Protein AF-A0A258KT94-F1 (afdb_monomer_lite)

Sequence (82 aa):
MARGIALPNLLFFTDPARVPDPDVVAERLPRGAGVVFRAFSAADAVDRGRRLRRIADQRGLVLLAGADEVLAETIGADGVHL

Structure (mmCIF, N/CA/C/O backbone):
data_AF-A0A258KT94-F1
#
_entry.id   AF-A0A258KT94-F1
#
loop_
_atom_site.group_PDB
_atom_site.id
_atom_site.type_symbol
_atom_site.label_atom_id
_atom_site.label_alt_id
_atom_site.label_comp_id
_atom_site.label_asym_id
_atom_site.label_entity_id
_atom_site.label_seq_id
_atom_site.pdbx_PDB_ins_code
_atom_site.Cartn_x
_atom_site.Cartn_y
_atom_site.Cartn_z
_atom_site.occupancy
_atom_site.B_iso_or_equiv
_atom_site.auth_seq_id
_atom_site.auth_comp_id
_atom_site.auth_asym_id
_atom_site.auth_atom_id
_atom_site.pdbx_PDB_model_num
ATOM 1 N N . MET A 1 1 ? 7.183 12.496 9.558 1.00 42.03 1 MET A N 1
ATOM 2 C CA . MET A 1 1 ? 6.715 11.983 10.867 1.00 42.03 1 MET A CA 1
ATOM 3 C C . MET A 1 1 ? 5.290 11.488 10.704 1.00 42.03 1 MET A C 1
ATOM 5 O O . MET A 1 1 ? 4.438 12.291 10.341 1.00 42.03 1 MET A O 1
ATOM 9 N N . ALA A 1 2 ? 5.033 10.196 10.914 1.00 44.34 2 ALA A N 1
ATOM 10 C CA . ALA A 1 2 ? 3.668 9.676 10.920 1.00 44.34 2 ALA A CA 1
ATOM 11 C C . ALA A 1 2 ? 2.909 10.326 12.091 1.00 44.34 2 ALA A C 1
ATOM 13 O O . ALA A 1 2 ? 3.271 10.135 13.252 1.00 44.34 2 ALA A O 1
ATOM 14 N N . ARG A 1 3 ? 1.902 11.160 11.798 1.00 48.94 3 ARG A N 1
ATOM 15 C CA . ARG A 1 3 ? 0.929 11.603 12.812 1.00 48.94 3 ARG A CA 1
ATOM 16 C C . ARG A 1 3 ? 0.284 10.354 13.412 1.00 48.94 3 ARG A C 1
ATOM 18 O O . ARG A 1 3 ? 0.132 9.383 12.688 1.00 48.94 3 ARG A O 1
ATOM 25 N N . GLY A 1 4 ? -0.059 10.384 14.703 1.00 51.44 4 GLY A N 1
ATOM 26 C CA . GLY A 1 4 ? -0.528 9.242 15.504 1.00 51.44 4 GLY A CA 1
ATOM 27 C C . 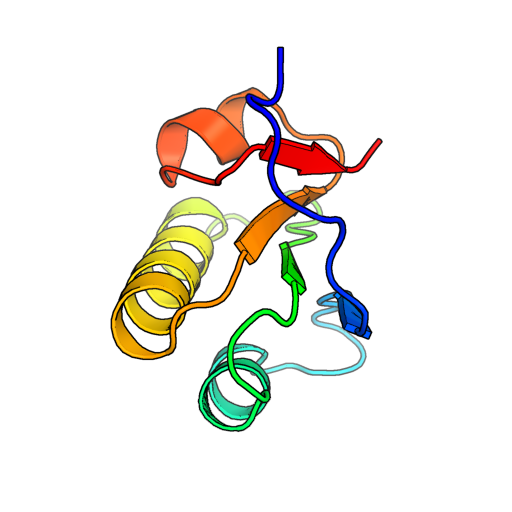GLY A 1 4 ? -1.678 8.437 14.890 1.00 51.44 4 GLY A C 1
ATOM 28 O O . GLY A 1 4 ? -2.830 8.585 15.283 1.00 51.44 4 GLY A O 1
ATOM 29 N N . ILE A 1 5 ? -1.349 7.569 13.940 1.00 60.28 5 ILE A N 1
ATOM 30 C CA . ILE A 1 5 ? -2.200 6.516 13.410 1.00 60.28 5 ILE A CA 1
ATOM 31 C C . ILE A 1 5 ? -1.918 5.318 14.311 1.00 60.28 5 ILE A C 1
ATOM 33 O O . ILE A 1 5 ? -0.772 4.879 14.424 1.00 60.28 5 ILE A O 1
ATOM 37 N N . ALA A 1 6 ? -2.944 4.820 15.001 1.00 74.06 6 ALA A N 1
ATOM 38 C CA . ALA A 1 6 ? 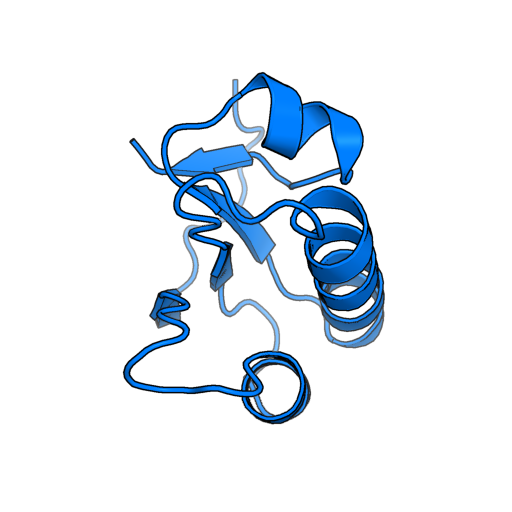-2.842 3.538 15.686 1.00 74.06 6 ALA A CA 1
ATOM 39 C C . ALA A 1 6 ? -2.357 2.491 14.673 1.00 74.06 6 ALA A C 1
ATOM 41 O O . ALA A 1 6 ? -2.908 2.406 13.575 1.00 74.06 6 ALA A O 1
ATOM 42 N N . LEU A 1 7 ? -1.304 1.744 15.017 1.00 80.00 7 LEU A N 1
ATOM 43 C CA . LEU A 1 7 ? -0.721 0.770 14.097 1.00 80.00 7 LEU A CA 1
ATOM 44 C C . LEU A 1 7 ? -1.797 -0.227 13.636 1.00 80.00 7 LEU A C 1
ATOM 46 O O . LEU A 1 7 ? -2.578 -0.694 14.471 1.00 80.00 7 LEU A O 1
ATOM 50 N N . PRO A 1 8 ? -1.852 -0.568 12.335 1.00 88.31 8 PRO A N 1
ATOM 51 C CA . PRO A 1 8 ? -2.776 -1.581 11.851 1.00 88.31 8 PRO A CA 1
ATOM 52 C C . PRO A 1 8 ? -2.581 -2.907 12.592 1.00 88.31 8 PRO A C 1
ATOM 54 O O . PRO A 1 8 ? -1.470 -3.425 12.667 1.00 88.31 8 PRO A O 1
ATOM 57 N N . ASN A 1 9 ? -3.674 -3.500 13.076 1.00 92.38 9 ASN A N 1
ATOM 58 C CA . ASN A 1 9 ? -3.642 -4.823 13.718 1.00 92.38 9 ASN A CA 1
ATOM 59 C C . ASN A 1 9 ? -3.428 -5.973 12.714 1.00 92.38 9 ASN A C 1
ATOM 61 O O . ASN A 1 9 ? -3.228 -7.118 13.110 1.00 92.38 9 ASN A O 1
ATOM 65 N N . LEU A 1 10 ? -3.504 -5.676 11.414 1.00 96.75 10 LEU A N 1
ATOM 66 C CA . LEU A 1 10 ? -3.260 -6.605 10.318 1.00 96.75 10 LEU A CA 1
ATOM 67 C C . LEU A 1 10 ? -2.527 -5.870 9.199 1.00 96.75 10 LEU A C 1
ATOM 69 O O . LEU A 1 10 ? -2.950 -4.788 8.789 1.00 96.75 10 LEU A O 1
ATOM 73 N N . LEU A 1 11 ? -1.464 -6.486 8.686 1.00 96.75 11 LEU A N 1
ATOM 74 C CA . LEU A 1 11 ? -0.711 -6.007 7.533 1.00 96.75 11 LEU A CA 1
ATOM 75 C C . LEU A 1 11 ? -0.722 -7.062 6.428 1.00 96.75 11 LEU A C 1
ATOM 77 O O . LEU A 1 11 ? -0.364 -8.217 6.656 1.00 96.75 11 LEU A O 1
ATOM 81 N N . PHE A 1 12 ? -1.100 -6.646 5.224 1.00 97.62 12 PHE A N 1
ATOM 82 C CA . PHE A 1 12 ? -0.962 -7.430 4.006 1.00 97.62 12 PHE A CA 1
ATOM 83 C C . PHE A 1 12 ? 0.207 -6.888 3.181 1.00 97.62 12 PHE A C 1
ATOM 85 O O . PHE A 1 12 ? 0.194 -5.737 2.752 1.00 97.62 12 PHE A O 1
ATOM 92 N N . PHE A 1 13 ? 1.214 -7.723 2.946 1.00 97.06 13 PHE A N 1
ATOM 93 C CA . PHE A 1 13 ? 2.368 -7.384 2.119 1.00 97.06 13 PHE A CA 1
ATOM 94 C C . PHE A 1 13 ? 2.131 -7.873 0.697 1.00 97.06 13 PHE A C 1
ATOM 96 O O . PHE A 1 13 ? 1.984 -9.078 0.479 1.00 97.06 13 PHE A O 1
ATOM 103 N N . THR A 1 14 ? 2.117 -6.959 -0.274 1.00 95.94 14 THR A N 1
ATOM 104 C CA . THR A 1 14 ? 1.955 -7.355 -1.674 1.00 95.94 14 THR A CA 1
ATOM 105 C C . THR A 1 14 ? 3.215 -8.064 -2.165 1.00 95.94 14 THR A C 1
ATOM 107 O O . THR A 1 14 ? 4.339 -7.674 -1.847 1.00 95.94 14 THR A O 1
ATOM 110 N N . ASP A 1 15 ? 3.031 -9.095 -2.978 1.00 92.06 15 ASP A N 1
ATOM 111 C CA . ASP A 1 15 ? 4.107 -9.787 -3.678 1.00 92.06 15 ASP A CA 1
ATOM 112 C C . ASP A 1 15 ? 3.521 -10.317 -4.993 1.00 92.06 15 ASP A C 1
ATOM 114 O O . ASP A 1 15 ? 2.686 -11.226 -4.941 1.00 92.06 15 ASP A O 1
ATOM 118 N N . PRO A 1 16 ? 3.904 -9.763 -6.159 1.00 83.88 16 PRO A N 1
ATOM 119 C CA . PRO A 1 16 ? 3.300 -10.131 -7.435 1.00 83.88 16 PRO A CA 1
ATOM 120 C C . PRO A 1 16 ? 3.538 -11.602 -7.805 1.00 83.88 16 PRO A C 1
ATOM 122 O O . PRO A 1 16 ? 2.759 -12.156 -8.577 1.00 83.88 16 PRO A O 1
ATOM 125 N N . ALA A 1 17 ? 4.563 -12.256 -7.240 1.00 88.38 17 ALA A N 1
ATOM 126 C CA . ALA A 1 17 ? 4.822 -13.678 -7.466 1.00 88.38 17 ALA A CA 1
ATOM 127 C C . ALA A 1 17 ? 3.907 -14.594 -6.634 1.00 88.38 17 ALA A C 1
ATOM 129 O O . ALA A 1 17 ? 3.768 -15.775 -6.949 1.00 88.38 17 ALA A O 1
ATOM 130 N N . ARG A 1 18 ? 3.288 -14.075 -5.564 1.00 89.38 18 ARG A N 1
ATOM 131 C CA . ARG A 1 18 ? 2.413 -14.844 -4.656 1.00 89.38 18 ARG A CA 1
ATOM 132 C C . ARG A 1 18 ? 0.945 -14.495 -4.832 1.00 89.38 18 ARG A C 1
ATOM 134 O O . ARG A 1 18 ? 0.092 -15.375 -4.789 1.00 89.38 18 ARG A O 1
ATOM 141 N N . VAL A 1 19 ? 0.665 -13.209 -5.013 1.00 88.56 19 VAL A N 1
ATOM 142 C CA . VAL A 1 19 ? -0.670 -12.650 -5.213 1.00 88.56 19 VAL A CA 1
ATOM 143 C C . VAL A 1 19 ? -0.596 -11.717 -6.423 1.00 88.56 19 VAL A C 1
ATOM 145 O O . VAL A 1 19 ? -0.230 -10.550 -6.272 1.00 88.56 19 VAL A O 1
ATOM 148 N N . PRO A 1 20 ? -0.914 -12.220 -7.630 1.00 84.00 20 PRO A N 1
ATOM 149 C CA . PRO A 1 20 ? -0.813 -11.437 -8.862 1.00 84.00 20 PRO A CA 1
ATOM 150 C C . PRO A 1 20 ? -1.717 -10.200 -8.877 1.00 84.00 20 PRO A C 1
ATOM 152 O O . PRO A 1 20 ? -1.358 -9.187 -9.477 1.00 84.00 20 PRO A O 1
ATOM 155 N N . ASP A 1 21 ? -2.864 -10.292 -8.198 1.00 88.94 21 ASP A N 1
ATOM 156 C CA . ASP A 1 21 ? -3.859 -9.230 -8.080 1.00 88.94 21 ASP A CA 1
ATOM 157 C C . ASP A 1 21 ? -4.080 -8.850 -6.600 1.00 88.94 21 ASP A C 1
ATOM 159 O O . ASP A 1 21 ? -4.925 -9.437 -5.912 1.00 88.94 21 ASP A O 1
ATOM 163 N N . PRO A 1 22 ? -3.275 -7.917 -6.060 1.00 92.06 22 PRO A N 1
ATOM 164 C CA . PRO A 1 22 ? -3.418 -7.465 -4.682 1.00 92.06 22 PRO A CA 1
ATOM 165 C C . PRO A 1 22 ? -4.684 -6.624 -4.451 1.00 92.06 22 PRO A C 1
ATOM 167 O O . PRO A 1 22 ? -5.101 -6.502 -3.296 1.00 92.06 22 PRO A O 1
ATOM 170 N N . ASP A 1 23 ? -5.311 -6.087 -5.505 1.00 95.06 23 ASP A N 1
ATOM 171 C CA . ASP A 1 23 ? -6.512 -5.249 -5.402 1.00 95.06 23 ASP A CA 1
ATOM 172 C C . ASP A 1 23 ? -7.676 -6.081 -4.840 1.00 95.06 23 ASP A C 1
ATOM 174 O O . ASP A 1 23 ? -8.325 -5.676 -3.873 1.00 95.06 23 ASP A O 1
ATOM 178 N N . VAL A 1 24 ? -7.850 -7.311 -5.343 1.00 95.62 24 VAL A N 1
ATOM 179 C CA . VAL A 1 24 ? -8.888 -8.257 -4.882 1.00 95.62 24 VAL A CA 1
ATOM 180 C C . VAL A 1 24 ? -8.748 -8.596 -3.395 1.00 95.62 24 VAL A C 1
ATOM 182 O O . VAL A 1 24 ? -9.746 -8.792 -2.693 1.00 95.62 24 VAL A O 1
ATOM 185 N N . VAL A 1 25 ? -7.514 -8.682 -2.891 1.00 96.69 25 VAL A N 1
ATOM 186 C CA . VAL A 1 25 ? -7.267 -8.910 -1.460 1.00 96.69 25 VAL A CA 1
ATOM 187 C C . VAL A 1 25 ? -7.600 -7.649 -0.670 1.00 96.69 25 VAL A C 1
ATOM 189 O O . VAL A 1 25 ? -8.342 -7.732 0.311 1.00 96.69 25 VAL A O 1
ATOM 192 N N . ALA A 1 26 ? -7.110 -6.487 -1.114 1.00 97.56 26 ALA A N 1
ATOM 193 C CA . ALA A 1 26 ? -7.334 -5.201 -0.456 1.00 97.56 26 ALA A CA 1
ATOM 194 C C . ALA A 1 26 ? -8.831 -4.863 -0.318 1.00 97.56 26 ALA A C 1
ATOM 196 O O . ALA A 1 26 ? -9.271 -4.424 0.746 1.00 97.56 26 ALA A O 1
ATOM 197 N N . GLU A 1 27 ? -9.644 -5.159 -1.335 1.00 97.81 27 GLU A N 1
ATOM 198 C CA . GLU A 1 27 ? -11.103 -4.969 -1.309 1.00 97.81 27 GLU A CA 1
ATOM 199 C C . GLU A 1 27 ? -11.808 -5.748 -0.187 1.00 97.81 27 GLU A C 1
ATOM 201 O O . GLU A 1 27 ? -12.887 -5.357 0.266 1.00 97.81 27 GLU A O 1
ATOM 206 N N . ARG A 1 28 ? -11.201 -6.835 0.299 1.00 97.12 28 ARG A N 1
ATOM 207 C CA . ARG A 1 28 ? -11.783 -7.730 1.312 1.00 97.12 28 ARG A CA 1
ATOM 208 C C . ARG A 1 28 ? -11.202 -7.535 2.708 1.00 97.12 28 ARG A C 1
ATOM 210 O O . ARG A 1 28 ? -11.732 -8.107 3.660 1.00 97.12 28 ARG A O 1
ATOM 217 N N . LEU A 1 29 ? -10.151 -6.728 2.854 1.00 97.75 29 LEU A N 1
ATOM 218 C CA . LEU A 1 29 ? -9.540 -6.478 4.156 1.00 97.75 29 LEU A CA 1
ATOM 219 C C . LEU A 1 29 ? -10.515 -5.762 5.108 1.00 97.75 29 LEU A C 1
ATOM 221 O O . LEU A 1 29 ? -11.363 -4.973 4.658 1.00 97.75 29 LEU A O 1
ATOM 225 N N . PRO A 1 30 ? -10.416 -6.027 6.426 1.00 97.19 30 PRO A N 1
ATOM 226 C CA . PRO A 1 30 ? -11.170 -5.281 7.421 1.00 97.19 30 PRO A CA 1
ATOM 227 C C . PRO A 1 30 ? -10.682 -3.828 7.482 1.00 97.19 30 PRO A C 1
ATOM 229 O O . PRO A 1 30 ? -9.505 -3.539 7.263 1.00 97.19 30 PRO A O 1
ATOM 232 N N . ARG A 1 31 ? -11.590 -2.906 7.819 1.00 96.44 31 ARG A N 1
ATOM 233 C CA . ARG A 1 31 ? -11.260 -1.488 8.026 1.00 96.44 31 ARG A CA 1
ATOM 234 C C . ARG A 1 31 ? -10.130 -1.349 9.054 1.00 96.44 31 ARG A C 1
ATOM 236 O O . ARG A 1 31 ? -10.144 -2.022 10.082 1.00 96.44 31 ARG A O 1
ATOM 243 N N . GLY A 1 32 ? -9.182 -0.454 8.787 1.00 95.50 32 GLY A N 1
ATOM 244 C CA . GLY A 1 32 ? -8.011 -0.216 9.634 1.00 95.50 32 GLY A CA 1
ATOM 245 C C . GLY A 1 32 ? -6.849 -1.191 9.416 1.00 95.50 32 GLY A C 1
ATOM 246 O O . GLY A 1 32 ? -5.804 -1.009 10.034 1.00 95.50 32 GLY A O 1
ATOM 247 N N . ALA A 1 33 ? -6.988 -2.198 8.546 1.00 97.69 33 ALA A N 1
ATOM 248 C CA . ALA A 1 33 ? -5.843 -2.985 8.091 1.00 97.69 33 ALA A CA 1
ATOM 249 C C . ALA A 1 33 ? -4.904 -2.142 7.213 1.00 97.69 33 ALA A C 1
ATOM 251 O O . ALA A 1 33 ? -5.324 -1.164 6.588 1.00 97.69 33 ALA A O 1
ATOM 252 N N . GLY A 1 34 ? -3.635 -2.543 7.157 1.00 97.56 34 GLY A N 1
ATOM 253 C CA . GLY A 1 34 ? -2.629 -1.919 6.308 1.00 97.56 34 GLY A CA 1
ATOM 254 C C . GLY A 1 34 ? -2.263 -2.778 5.101 1.00 97.56 34 GLY A C 1
ATOM 255 O O . GLY A 1 34 ? -2.156 -4.000 5.207 1.00 97.56 34 GLY A O 1
ATOM 256 N N . VAL A 1 35 ? -2.033 -2.132 3.962 1.00 98.19 35 VAL A N 1
ATOM 257 C CA . VAL A 1 35 ? -1.451 -2.724 2.7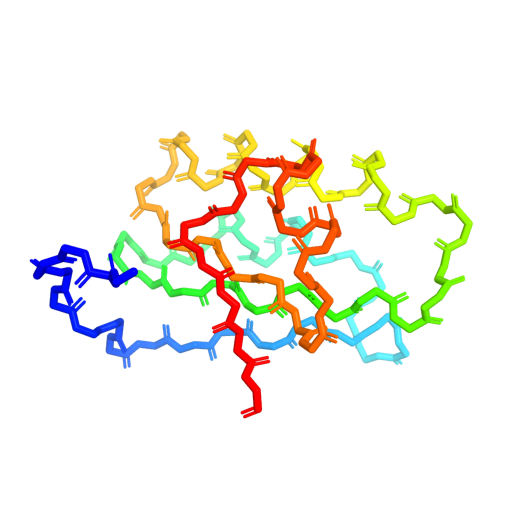55 1.00 98.19 35 VAL A CA 1
ATOM 258 C C . VAL A 1 35 ? -0.048 -2.160 2.583 1.00 98.19 35 VAL A C 1
ATOM 260 O O . VAL A 1 35 ? 0.121 -0.949 2.464 1.00 98.19 35 VAL A O 1
ATOM 263 N N . VAL A 1 36 ? 0.956 -3.032 2.549 1.00 97.69 36 VAL A N 1
ATOM 264 C CA . VAL A 1 36 ? 2.341 -2.669 2.235 1.00 97.69 36 VAL A CA 1
ATOM 265 C C . VAL A 1 36 ? 2.598 -3.002 0.770 1.00 97.69 36 VAL A C 1
ATOM 267 O O . VAL A 1 36 ? 2.814 -4.165 0.414 1.00 97.69 36 VAL A O 1
ATOM 270 N N . PHE A 1 37 ? 2.541 -1.981 -0.084 1.00 97.44 37 PHE A N 1
ATOM 271 C CA . PHE A 1 37 ? 2.760 -2.102 -1.518 1.00 97.44 37 PHE A CA 1
ATOM 272 C C . PHE A 1 37 ? 4.254 -2.180 -1.836 1.00 97.44 37 PHE A C 1
ATOM 274 O O . PHE A 1 37 ? 4.990 -1.197 -1.755 1.00 97.44 37 PHE A O 1
ATOM 281 N N . ARG A 1 38 ? 4.700 -3.376 -2.211 1.00 95.69 38 ARG A N 1
ATOM 282 C CA . ARG A 1 38 ? 6.069 -3.671 -2.640 1.00 95.69 38 ARG A CA 1
ATOM 283 C C . ARG A 1 38 ? 6.101 -3.765 -4.159 1.00 95.69 38 ARG A C 1
ATOM 285 O O . ARG A 1 38 ? 5.659 -4.759 -4.733 1.00 95.69 38 ARG A O 1
ATOM 292 N N . ALA A 1 39 ? 6.610 -2.713 -4.791 1.00 90.69 39 ALA A N 1
ATOM 293 C CA . ALA A 1 39 ? 6.598 -2.569 -6.242 1.00 90.69 39 ALA A CA 1
ATOM 294 C C . ALA A 1 39 ? 7.720 -3.334 -6.962 1.00 90.69 39 ALA A C 1
ATOM 296 O O . ALA A 1 39 ? 7.566 -3.628 -8.141 1.00 90.69 39 ALA A O 1
ATOM 297 N N . PHE A 1 40 ? 8.836 -3.648 -6.291 1.00 89.56 40 PHE A N 1
ATOM 298 C CA . PHE A 1 40 ? 9.997 -4.337 -6.888 1.00 89.56 40 PHE A CA 1
ATOM 299 C C . PHE A 1 40 ? 10.444 -3.748 -8.241 1.00 89.56 40 PHE A C 1
ATOM 301 O O . PHE A 1 40 ? 10.735 -4.486 -9.179 1.00 89.56 40 PHE A O 1
ATOM 308 N N . SER A 1 41 ? 10.450 -2.416 -8.359 1.00 82.94 41 SER A N 1
ATOM 309 C CA . SER A 1 41 ? 10.796 -1.698 -9.598 1.00 82.94 41 SER A CA 1
ATOM 310 C C . SER A 1 41 ? 9.899 -2.020 -10.807 1.00 82.94 41 SER A C 1
ATOM 312 O O . SER A 1 41 ? 10.313 -1.826 -11.950 1.00 82.94 41 SER A O 1
ATOM 314 N N . ALA A 1 42 ? 8.668 -2.495 -10.581 1.00 88.38 42 ALA A N 1
ATOM 315 C CA . ALA A 1 42 ? 7.688 -2.708 -11.641 1.00 88.38 42 ALA A CA 1
ATOM 316 C C . ALA A 1 42 ? 7.413 -1.406 -12.412 1.00 88.38 42 ALA A C 1
ATOM 318 O O . ALA A 1 42 ? 7.181 -0.353 -11.819 1.00 88.38 42 ALA A O 1
ATOM 319 N N . ALA A 1 43 ? 7.402 -1.482 -13.744 1.00 91.12 43 ALA A N 1
ATOM 320 C CA . ALA A 1 43 ? 7.205 -0.311 -14.602 1.00 91.12 43 ALA A CA 1
ATOM 321 C C . ALA A 1 43 ? 5.830 0.357 -14.405 1.00 91.12 43 ALA A C 1
ATOM 323 O O . ALA A 1 43 ? 5.694 1.562 -14.590 1.00 91.12 43 ALA A O 1
ATOM 324 N N . ASP A 1 44 ? 4.820 -0.413 -13.993 1.00 93.38 44 ASP A N 1
ATOM 325 C CA . ASP A 1 44 ? 3.455 0.043 -13.724 1.00 93.38 44 ASP A CA 1
ATOM 326 C C . ASP A 1 44 ? 3.199 0.344 -12.233 1.00 93.38 44 ASP A C 1
ATOM 328 O O . ASP A 1 44 ? 2.046 0.466 -11.808 1.00 93.38 44 ASP A O 1
ATOM 332 N N . ALA A 1 45 ? 4.258 0.481 -11.422 1.00 94.25 45 ALA A N 1
ATOM 333 C CA . ALA A 1 45 ? 4.156 0.668 -9.974 1.00 94.25 45 ALA A CA 1
ATOM 334 C C . ALA A 1 45 ? 3.264 1.850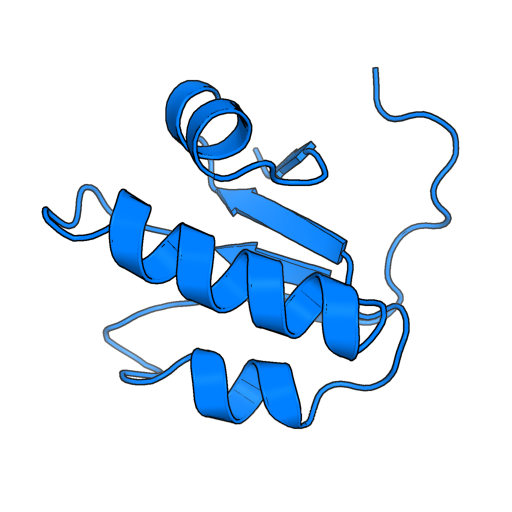 -9.575 1.00 94.25 45 ALA A C 1
ATOM 336 O O . ALA A 1 45 ? 2.455 1.727 -8.657 1.00 94.25 45 ALA A O 1
ATOM 337 N N . VAL A 1 46 ? 3.376 2.983 -10.273 1.00 97.00 46 VAL A N 1
ATOM 338 C CA . VAL A 1 46 ? 2.573 4.180 -9.981 1.00 97.00 46 VAL A CA 1
ATOM 339 C C . VAL A 1 46 ? 1.092 3.929 -10.251 1.00 97.00 46 VAL A C 1
ATOM 341 O O . VAL A 1 46 ? 0.248 4.266 -9.420 1.00 97.00 46 VAL A O 1
ATOM 344 N N . ASP A 1 47 ? 0.761 3.308 -11.382 1.00 97.00 47 ASP A N 1
ATOM 345 C CA . ASP A 1 47 ? -0.629 3.038 -11.748 1.00 97.00 47 ASP A CA 1
ATOM 346 C C . ASP A 1 47 ? -1.265 2.028 -10.794 1.00 97.00 47 ASP A C 1
ATOM 348 O O . ASP A 1 47 ? -2.370 2.264 -10.294 1.00 97.00 47 ASP A O 1
ATOM 352 N N . ARG A 1 48 ? -0.546 0.949 -10.461 1.00 95.19 48 ARG A N 1
ATOM 353 C CA . ARG A 1 48 ? -0.969 -0.029 -9.445 1.00 95.19 48 ARG A CA 1
ATOM 354 C C . ARG A 1 48 ? -1.130 0.615 -8.070 1.00 95.19 48 ARG A C 1
ATOM 356 O O . ARG A 1 48 ? -2.168 0.456 -7.433 1.00 95.19 48 ARG A O 1
ATOM 363 N N . GLY A 1 49 ? -0.153 1.405 -7.634 1.00 96.62 49 GLY A N 1
ATOM 364 C CA . GLY A 1 49 ? -0.211 2.098 -6.349 1.00 96.62 49 GLY A CA 1
ATOM 365 C C . GLY A 1 49 ? -1.396 3.062 -6.253 1.00 96.62 49 GLY A C 1
ATOM 366 O O . GLY A 1 49 ? -2.072 3.103 -5.227 1.00 96.62 49 GLY A O 1
ATOM 367 N N . ARG A 1 50 ? -1.744 3.762 -7.342 1.00 98.25 50 ARG A N 1
ATOM 368 C CA . ARG A 1 50 ? -2.950 4.610 -7.403 1.00 98.25 50 ARG A CA 1
ATOM 369 C C . ARG A 1 50 ? -4.253 3.812 -7.347 1.00 98.25 50 ARG A C 1
ATOM 371 O O . ARG A 1 50 ? -5.239 4.307 -6.800 1.00 98.25 50 ARG A O 1
ATOM 378 N N . ARG A 1 51 ? -4.293 2.590 -7.895 1.00 97.88 51 ARG A N 1
ATOM 379 C CA . ARG A 1 51 ? -5.445 1.685 -7.708 1.00 97.88 51 ARG A CA 1
ATOM 380 C C . ARG A 1 51 ? -5.597 1.307 -6.238 1.00 97.88 51 ARG A C 1
ATOM 382 O O . ARG A 1 51 ? -6.674 1.518 -5.680 1.00 97.88 51 ARG A O 1
ATOM 389 N N . LEU A 1 52 ? -4.507 0.876 -5.604 1.00 98.00 52 LEU A N 1
ATOM 390 C CA . LEU A 1 52 ? -4.485 0.539 -4.180 1.00 98.00 52 LEU A CA 1
ATOM 391 C C . LEU A 1 52 ? -4.867 1.729 -3.293 1.00 98.00 52 LEU A C 1
ATOM 393 O O . LEU A 1 52 ? -5.637 1.547 -2.353 1.00 98.00 52 LEU A O 1
ATOM 397 N N . ARG A 1 53 ? -4.423 2.951 -3.617 1.00 98.50 53 ARG A N 1
ATOM 398 C CA . ARG A 1 53 ? -4.827 4.176 -2.904 1.00 98.50 53 ARG A CA 1
ATOM 399 C C . ARG A 1 53 ? -6.338 4.381 -2.932 1.00 98.50 53 ARG A C 1
ATOM 401 O O . ARG A 1 53 ? -6.946 4.581 -1.884 1.00 98.50 53 ARG A O 1
ATOM 408 N N . ARG A 1 54 ? -6.964 4.262 -4.110 1.00 98.62 54 ARG A N 1
ATOM 409 C CA . ARG A 1 54 ? -8.428 4.388 -4.237 1.00 98.62 54 ARG A CA 1
ATOM 410 C C . ARG A 1 54 ? -9.166 3.342 -3.404 1.00 98.62 54 ARG A C 1
ATOM 412 O O . ARG A 1 54 ? -10.159 3.677 -2.763 1.00 98.62 54 ARG A O 1
ATOM 419 N N . ILE A 1 55 ? -8.690 2.096 -3.399 1.00 98.50 55 ILE A N 1
ATOM 420 C CA . ILE A 1 55 ? -9.278 1.027 -2.579 1.00 98.50 55 ILE A CA 1
ATOM 421 C C . ILE A 1 55 ? -9.111 1.354 -1.094 1.00 98.50 55 ILE A C 1
ATOM 423 O O . ILE A 1 55 ? -10.073 1.262 -0.332 1.00 98.50 55 ILE A O 1
ATOM 427 N N . ALA A 1 56 ? -7.919 1.787 -0.684 1.00 98.19 56 ALA A N 1
ATOM 428 C CA . ALA A 1 56 ? -7.628 2.139 0.696 1.00 98.19 56 ALA A CA 1
ATOM 429 C C . ALA A 1 56 ? -8.527 3.275 1.208 1.00 98.19 56 ALA A C 1
ATOM 431 O O . ALA A 1 56 ? -9.078 3.156 2.302 1.00 98.19 56 ALA A O 1
ATOM 432 N N . ASP A 1 57 ? -8.782 4.303 0.397 1.00 98.25 57 ASP A N 1
ATOM 433 C CA . ASP A 1 57 ? -9.701 5.393 0.754 1.00 98.25 57 ASP A CA 1
ATOM 434 C C . ASP A 1 57 ? -11.139 4.895 0.929 1.00 98.25 57 ASP A C 1
ATOM 436 O O . ASP A 1 57 ? -11.793 5.185 1.932 1.00 98.25 57 ASP A O 1
ATOM 440 N N . GLN A 1 58 ? -11.625 4.087 -0.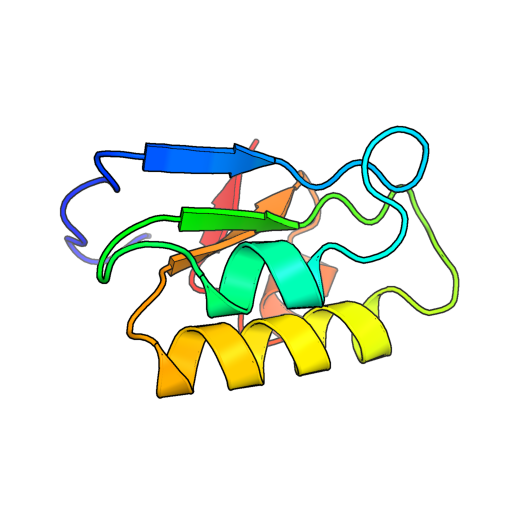018 1.00 98.38 58 GLN A N 1
ATOM 441 C CA . GLN A 1 58 ? -12.990 3.550 0.008 1.00 98.38 58 GLN A CA 1
ATOM 442 C C . GLN A 1 58 ? -13.225 2.586 1.178 1.00 98.38 58 GLN A C 1
ATOM 444 O O . GLN A 1 58 ? -14.332 2.498 1.712 1.00 98.38 58 GLN A O 1
ATOM 449 N N . ARG A 1 59 ? -12.187 1.848 1.579 1.00 97.56 59 ARG A N 1
ATOM 450 C CA . ARG A 1 59 ? -12.260 0.785 2.592 1.00 97.56 59 ARG A CA 1
ATOM 451 C C . ARG A 1 59 ? -11.787 1.236 3.978 1.00 97.56 59 ARG A C 1
ATOM 453 O O . ARG A 1 59 ? -12.024 0.535 4.963 1.00 97.56 59 ARG A O 1
ATOM 460 N N . GLY A 1 60 ? -11.168 2.412 4.081 1.00 96.75 60 GLY A N 1
ATOM 461 C CA . GLY A 1 60 ? -10.536 2.902 5.305 1.00 96.75 60 GLY A CA 1
ATOM 462 C C . GLY A 1 60 ? -9.324 2.060 5.703 1.00 96.75 60 GLY A C 1
ATOM 463 O O . GLY A 1 60 ? -9.234 1.634 6.856 1.00 96.75 60 GLY A O 1
ATOM 464 N N . LEU A 1 61 ? -8.448 1.770 4.740 1.00 97.75 61 LEU A N 1
ATOM 465 C CA . LEU A 1 61 ? -7.182 1.061 4.943 1.00 97.75 61 LEU A CA 1
ATOM 466 C C . LEU A 1 61 ? -6.023 2.054 5.029 1.00 97.75 61 LEU A C 1
ATOM 468 O O . LEU A 1 61 ? -6.105 3.167 4.511 1.00 97.75 61 LEU A O 1
ATOM 472 N N . VAL A 1 62 ? -4.928 1.608 5.637 1.00 97.38 62 VAL A N 1
ATOM 473 C CA . VAL A 1 62 ? -3.638 2.306 5.600 1.00 97.38 62 VAL A CA 1
ATOM 474 C C . VAL A 1 62 ? -2.839 1.774 4.412 1.00 97.38 62 VAL A C 1
ATOM 476 O O . VAL A 1 62 ? -2.645 0.566 4.299 1.00 97.38 62 VAL A O 1
ATOM 479 N N . LEU A 1 63 ? -2.358 2.639 3.528 1.00 97.94 63 LEU A N 1
ATOM 480 C CA . LEU A 1 63 ? -1.467 2.260 2.432 1.00 97.94 63 LEU A CA 1
ATOM 481 C C . LEU A 1 63 ? -0.040 2.696 2.754 1.00 97.94 63 LEU A C 1
ATOM 483 O O . LEU A 1 63 ? 0.207 3.873 2.986 1.00 97.94 63 LEU A O 1
ATOM 487 N N . LEU A 1 64 ? 0.907 1.765 2.710 1.00 97.50 64 LEU A N 1
ATOM 488 C CA . LEU A 1 64 ? 2.333 2.033 2.879 1.00 97.50 64 LEU A CA 1
ATOM 489 C C . LEU A 1 64 ? 3.088 1.597 1.623 1.00 97.50 64 LEU A C 1
ATOM 491 O O . LEU A 1 64 ? 2.813 0.519 1.096 1.00 97.50 64 LEU A O 1
ATOM 495 N N . ALA A 1 65 ? 4.061 2.382 1.164 1.00 97.06 65 ALA A N 1
ATOM 496 C CA . ALA A 1 65 ? 5.007 1.912 0.150 1.00 97.06 65 ALA A CA 1
ATOM 497 C C . ALA A 1 65 ? 6.164 1.154 0.817 1.00 97.06 65 ALA A C 1
ATOM 499 O O . ALA A 1 65 ? 6.647 1.552 1.876 1.00 97.06 65 ALA A O 1
ATOM 500 N N . GLY A 1 66 ? 6.618 0.057 0.215 1.00 95.31 66 GLY A N 1
ATOM 501 C CA . GLY A 1 66 ? 7.780 -0.688 0.698 1.00 95.31 66 GLY A CA 1
ATOM 502 C C . GLY A 1 66 ? 9.089 -0.078 0.202 1.00 95.31 66 GLY A C 1
ATOM 503 O O . GLY A 1 66 ? 9.339 -0.116 -0.999 1.00 95.31 66 GLY A O 1
ATOM 504 N N . ALA A 1 67 ? 9.914 0.423 1.123 1.00 93.94 67 ALA A N 1
ATOM 505 C CA . ALA A 1 67 ? 11.275 0.928 0.901 1.00 93.94 67 ALA A CA 1
ATOM 506 C C . ALA A 1 67 ? 11.450 1.966 -0.233 1.00 93.94 67 ALA A C 1
ATOM 508 O O . ALA A 1 67 ? 12.553 2.132 -0.746 1.00 93.94 67 ALA A O 1
ATOM 509 N N . ASP A 1 68 ? 10.382 2.666 -0.625 1.00 95.00 68 ASP A N 1
ATOM 510 C CA . ASP A 1 68 ? 10.395 3.630 -1.727 1.00 95.00 68 ASP A CA 1
ATOM 511 C C . ASP A 1 68 ? 9.610 4.893 -1.339 1.00 95.00 68 ASP A C 1
ATOM 513 O O . ASP A 1 68 ? 8.377 4.933 -1.394 1.00 95.00 68 ASP A O 1
ATOM 517 N N . GLU A 1 69 ? 10.341 5.919 -0.893 1.00 95.81 69 GLU A N 1
ATOM 518 C CA . GLU A 1 69 ? 9.779 7.208 -0.465 1.00 95.81 69 GLU A CA 1
ATOM 519 C C . GLU A 1 69 ? 9.165 7.981 -1.638 1.00 95.81 69 GLU A C 1
ATOM 521 O O . GLU A 1 69 ? 8.076 8.540 -1.511 1.00 95.81 69 GLU A O 1
ATOM 526 N N . VAL A 1 70 ? 9.813 7.953 -2.807 1.00 96.31 70 VAL A N 1
ATOM 527 C CA . VAL A 1 70 ? 9.337 8.657 -4.007 1.00 96.31 70 VAL A CA 1
ATOM 528 C C . VAL A 1 70 ? 8.023 8.051 -4.481 1.00 96.31 70 VAL A C 1
ATOM 530 O O . VAL A 1 70 ? 7.077 8.774 -4.808 1.00 96.31 70 VAL A O 1
ATOM 533 N N . LEU A 1 71 ? 7.929 6.721 -4.492 1.00 96.19 71 LEU A N 1
ATOM 534 C CA . LEU A 1 71 ? 6.687 6.036 -4.819 1.00 96.19 71 LEU A CA 1
ATOM 535 C C . LEU A 1 71 ? 5.593 6.365 -3.802 1.00 96.19 71 LEU A C 1
ATOM 537 O O . LEU A 1 71 ? 4.470 6.645 -4.220 1.00 96.19 71 LEU A O 1
ATOM 541 N N . ALA A 1 72 ? 5.908 6.366 -2.500 1.00 97.31 72 ALA A N 1
ATOM 542 C CA . ALA A 1 72 ? 4.952 6.713 -1.447 1.00 97.31 72 ALA A CA 1
ATOM 543 C C . ALA A 1 72 ? 4.320 8.087 -1.683 1.00 97.31 72 ALA A C 1
ATOM 545 O O . ALA A 1 72 ? 3.093 8.206 -1.695 1.00 97.31 72 ALA A O 1
ATOM 546 N N . GLU A 1 73 ? 5.146 9.101 -1.939 1.00 97.81 73 GLU A N 1
ATOM 547 C CA . GLU A 1 73 ? 4.681 10.451 -2.259 1.00 97.81 73 GLU A CA 1
ATOM 548 C C . GLU A 1 73 ? 3.855 10.468 -3.550 1.00 97.81 73 GLU A C 1
ATOM 550 O O . GLU A 1 73 ? 2.755 11.022 -3.589 1.00 97.81 73 GLU A O 1
ATOM 555 N N . THR A 1 74 ? 4.337 9.793 -4.596 1.00 98.12 74 THR A N 1
ATOM 556 C CA . THR A 1 74 ? 3.709 9.786 -5.928 1.00 98.12 74 THR A CA 1
ATOM 557 C C . THR A 1 74 ? 2.303 9.177 -5.929 1.00 98.12 74 THR A C 1
ATOM 559 O O . THR A 1 74 ? 1.437 9.604 -6.705 1.00 98.12 74 THR A O 1
ATOM 562 N N . ILE A 1 75 ? 2.064 8.166 -5.089 1.00 97.62 75 ILE A N 1
ATOM 563 C CA . ILE A 1 75 ? 0.771 7.465 -5.007 1.00 97.62 75 ILE A CA 1
ATOM 564 C C . ILE A 1 75 ? -0.117 7.975 -3.865 1.00 97.62 75 ILE A C 1
ATOM 566 O O . ILE A 1 75 ? -1.256 7.521 -3.748 1.00 97.62 75 ILE A O 1
ATOM 570 N N . GLY A 1 76 ? 0.380 8.894 -3.029 1.00 97.56 76 GLY A N 1
ATOM 571 C CA . GLY A 1 76 ? -0.327 9.372 -1.839 1.00 97.56 76 GLY A CA 1
ATOM 572 C C . GLY A 1 76 ? -0.457 8.303 -0.747 1.00 97.56 76 GLY A C 1
ATOM 573 O O . GLY A 1 76 ? -1.519 8.153 -0.139 1.00 97.56 76 GLY A O 1
ATOM 574 N N . ALA A 1 77 ? 0.588 7.504 -0.532 1.00 97.69 77 ALA A N 1
ATOM 575 C CA . ALA A 1 77 ? 0.629 6.555 0.574 1.00 97.69 77 ALA A CA 1
ATOM 576 C C . ALA A 1 77 ? 0.641 7.287 1.928 1.00 97.69 77 ALA A C 1
ATOM 578 O O . ALA A 1 77 ? 1.129 8.408 2.055 1.00 97.69 77 ALA A O 1
ATOM 579 N N . ASP A 1 78 ? 0.137 6.620 2.962 1.00 96.56 78 ASP A N 1
ATOM 580 C CA . ASP A 1 78 ? 0.111 7.117 4.342 1.00 96.56 78 ASP A CA 1
ATOM 581 C C . ASP A 1 78 ? 1.500 7.069 5.007 1.00 96.56 78 ASP A C 1
ATOM 583 O O . ASP A 1 78 ? 1.714 7.632 6.083 1.00 96.56 78 ASP A O 1
ATOM 587 N N . GLY A 1 79 ? 2.458 6.395 4.367 1.00 95.38 79 GLY A N 1
ATOM 588 C CA . GLY A 1 79 ? 3.844 6.334 4.799 1.00 95.38 79 GLY A CA 1
ATOM 589 C C . GLY A 1 79 ? 4.665 5.301 4.036 1.00 95.38 79 GLY A C 1
ATOM 590 O O . GLY A 1 79 ? 4.256 4.771 3.000 1.00 95.38 79 GLY A O 1
ATOM 591 N N . VAL A 1 80 ? 5.835 5.007 4.597 1.00 96.06 80 VAL A N 1
ATOM 592 C CA . VAL A 1 80 ? 6.801 4.040 4.073 1.00 96.06 80 VAL A CA 1
ATOM 593 C C . VAL A 1 80 ? 7.033 2.959 5.119 1.00 96.06 80 VAL A C 1
ATOM 595 O O . VAL A 1 80 ? 7.102 3.244 6.316 1.00 96.06 80 VAL A O 1
ATOM 598 N N . HIS A 1 81 ? 7.147 1.718 4.662 1.00 95.06 81 HIS A N 1
ATOM 599 C CA . HIS A 1 81 ? 7.626 0.595 5.455 1.00 95.06 81 HIS A CA 1
ATOM 600 C C . HIS A 1 81 ? 9.070 0.276 5.042 1.00 95.06 81 HIS A C 1
ATOM 602 O O . HIS A 1 81 ? 9.302 -0.025 3.868 1.00 95.06 81 HIS A O 1
ATOM 608 N N . LEU A 1 82 ? 10.010 0.387 5.988 1.00 89.44 82 LEU A N 1
ATOM 609 C CA . LEU A 1 82 ? 11.454 0.176 5.807 1.00 89.44 82 LEU A CA 1
ATOM 610 C C . LEU A 1 82 ? 11.893 -1.194 6.329 1.00 89.44 82 LEU A C 1
ATOM 612 O O . LEU A 1 82 ? 11.388 -1.587 7.405 1.00 89.44 82 LEU A O 1
#

Foldseek 3Di:
DQDDDPQQPAEDEDDCVVPVDCLVVLLPDAASYEYEYECVPPPCLLVSLLSSLVSCVVRNYAYEYEPDPPSCVSNVGSYYDD

Secondary structure (DSSP, 8-state):
---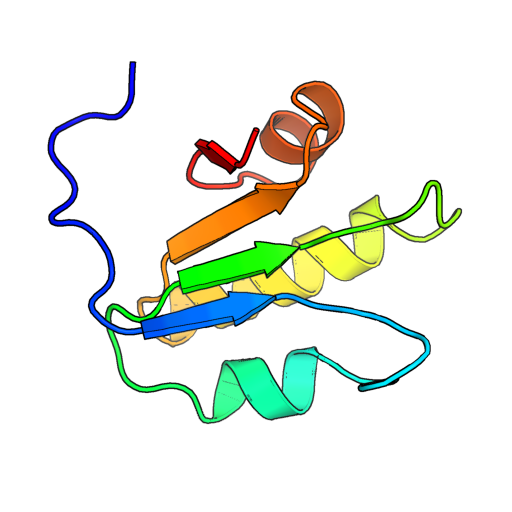SPPPPS-EEE--TTT-S-HHHHHTTSPTT-EEEE--TT-TTHHHHHHHHHHHHHHHT-EEEEES-HHHHHHHT-SEEE-

pLDDT: mean 91.93, std 11.86, range [42.03, 98.62]

Radius of gyration: 11.43 Å; chains: 1; bounding box: 24×27×30 Å